Protein AF-A0A7D8Z3L3-F1 (afdb_monomer_lite)

Foldseek 3Di:
DAEEPPPPCVVQQVLHNYDHPVDPVRVVVRVVCVVPDDPVSVVVSVVSRVVSPVPDPVVVVLVVQQVVCVVVVHDRDDDPPDDDPPPPDDDPPDDDPDDDPDDDDDDDDDDDDDDD

Structure (mmCIF, N/CA/C/O backbone):
data_AF-A0A7D8Z3L3-F1
#
_entry.id   AF-A0A7D8Z3L3-F1
#
loop_
_atom_site.group_PDB
_atom_site.id
_atom_site.type_symbol
_atom_site.label_atom_id
_atom_site.label_alt_id
_atom_site.label_comp_id
_atom_site.label_asym_id
_atom_site.label_entity_id
_atom_site.label_seq_id
_atom_site.pdbx_PDB_ins_code
_atom_site.Cartn_x
_atom_site.Cartn_y
_atom_site.Cartn_z
_atom_site.occupancy
_atom_site.B_iso_or_equiv
_atom_site.auth_seq_id
_atom_site.auth_comp_id
_atom_site.auth_asym_id
_atom_site.auth_atom_id
_atom_site.pdbx_PDB_model_num
ATOM 1 N N . MET A 1 1 ? -7.131 0.716 3.204 1.00 91.62 1 MET A N 1
ATOM 2 C CA . MET A 1 1 ? -7.007 0.398 1.766 1.00 91.62 1 MET A CA 1
ATOM 3 C C . MET A 1 1 ? -6.831 -1.103 1.631 1.00 91.62 1 MET A C 1
ATOM 5 O O . MET A 1 1 ? -6.087 -1.658 2.432 1.00 91.62 1 MET A O 1
ATOM 9 N N . ILE A 1 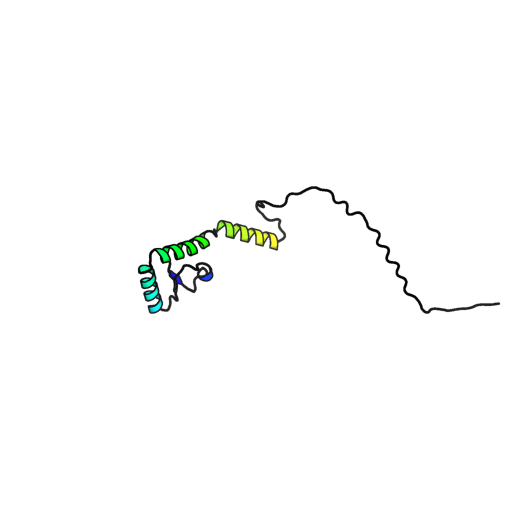2 ? -7.522 -1.738 0.685 1.00 94.25 2 ILE A N 1
ATOM 10 C CA . ILE A 1 2 ? -7.371 -3.165 0.357 1.00 94.25 2 ILE A CA 1
ATOM 11 C C . ILE A 1 2 ? -6.625 -3.237 -0.974 1.00 94.25 2 ILE A C 1
ATOM 13 O O . ILE A 1 2 ? -6.922 -2.441 -1.866 1.00 94.25 2 ILE A O 1
ATOM 17 N N . LEU A 1 3 ? -5.639 -4.121 -1.088 1.00 95.31 3 LEU A N 1
ATOM 18 C CA . LEU A 1 3 ? -4.751 -4.182 -2.243 1.00 95.31 3 LEU A CA 1
ATOM 19 C C . LEU A 1 3 ? -4.421 -5.633 -2.591 1.00 95.31 3 LEU A C 1
ATOM 21 O O . LEU A 1 3 ? -4.140 -6.435 -1.711 1.00 95.31 3 LEU A O 1
ATOM 25 N N . SER A 1 4 ? -4.441 -5.969 -3.878 1.00 95.88 4 SER A N 1
ATOM 26 C CA . SER A 1 4 ? -4.024 -7.297 -4.328 1.00 95.88 4 SER A CA 1
ATOM 27 C C . SER A 1 4 ? -2.520 -7.498 -4.133 1.00 95.88 4 SER A C 1
ATOM 29 O O . SER A 1 4 ? -1.737 -6.595 -4.427 1.00 95.88 4 SER A O 1
ATOM 31 N N . GLU A 1 5 ? -2.104 -8.695 -3.719 1.00 94.38 5 GLU A N 1
ATOM 32 C CA . GLU A 1 5 ? -0.686 -9.083 -3.662 1.00 94.38 5 GLU A CA 1
ATOM 33 C C . GLU A 1 5 ? 0.022 -8.956 -5.023 1.00 94.38 5 GLU A C 1
ATOM 35 O O . GLU A 1 5 ? 1.194 -8.584 -5.080 1.00 94.38 5 GLU A O 1
ATOM 40 N N . PHE A 1 6 ? -0.719 -9.167 -6.116 1.00 93.38 6 PHE A N 1
ATOM 41 C CA . PHE A 1 6 ? -0.222 -9.108 -7.491 1.00 93.38 6 PHE A CA 1
ATOM 42 C C . PHE A 1 6 ? -0.090 -7.679 -8.031 1.00 93.38 6 PHE A C 1
ATOM 44 O O . PHE A 1 6 ? 0.452 -7.473 -9.117 1.00 93.38 6 PHE A O 1
ATOM 51 N N . ALA A 1 7 ? -0.578 -6.672 -7.301 1.00 92.88 7 ALA A N 1
ATOM 52 C CA . ALA A 1 7 ? -0.349 -5.286 -7.673 1.00 92.88 7 ALA A CA 1
ATOM 53 C C . ALA A 1 7 ? 1.126 -4.936 -7.437 1.00 92.88 7 ALA A C 1
ATOM 55 O O . ALA A 1 7 ? 1.623 -5.102 -6.330 1.00 92.88 7 ALA A O 1
ATOM 56 N N . GLY A 1 8 ? 1.815 -4.361 -8.428 1.00 89.88 8 GLY A N 1
ATOM 57 C CA . GLY A 1 8 ? 3.230 -3.970 -8.283 1.00 89.88 8 GLY A CA 1
ATOM 58 C C . GLY A 1 8 ? 3.500 -2.977 -7.140 1.00 89.88 8 GLY A C 1
ATOM 59 O O . GLY A 1 8 ? 4.619 -2.878 -6.652 1.00 89.88 8 GLY A O 1
ATOM 60 N N . ALA A 1 9 ? 2.465 -2.279 -6.668 1.00 87.62 9 ALA A N 1
ATOM 61 C CA . ALA A 1 9 ? 2.545 -1.370 -5.530 1.00 87.62 9 ALA A CA 1
ATOM 62 C C . ALA A 1 9 ? 2.401 -2.063 -4.156 1.00 87.62 9 ALA A C 1
ATOM 64 O O . ALA A 1 9 ? 2.577 -1.404 -3.131 1.00 87.62 9 ALA A O 1
ATOM 65 N N . SER A 1 10 ? 2.092 -3.367 -4.102 1.00 89.31 10 SER A N 1
ATOM 66 C CA . SER A 1 10 ? 1.881 -4.121 -2.853 1.00 89.31 10 SER A CA 1
ATOM 67 C C . SER A 1 10 ? 3.097 -4.086 -1.930 1.00 89.31 10 SER A C 1
ATOM 69 O O . SER A 1 10 ? 2.952 -3.965 -0.716 1.00 89.31 10 SER A O 1
ATOM 71 N N . GLN A 1 11 ? 4.297 -4.075 -2.512 1.00 87.00 11 GLN A N 1
ATOM 72 C CA . GLN A 1 11 ? 5.562 -3.994 -1.783 1.00 87.00 11 GLN A CA 1
ATOM 73 C C . GLN A 1 11 ? 5.835 -2.602 -1.197 1.00 87.00 11 GLN A C 1
ATOM 75 O O . GLN A 1 11 ? 6.503 -2.484 -0.173 1.00 87.00 11 GLN A O 1
ATOM 80 N N . SER A 1 12 ? 5.324 -1.541 -1.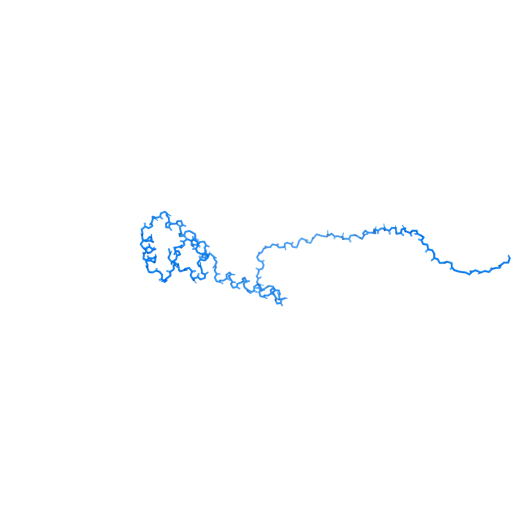823 1.00 86.81 12 SER A N 1
ATOM 81 C CA . SER A 1 12 ? 5.552 -0.158 -1.381 1.00 86.81 12 SER A CA 1
ATOM 82 C C . SER A 1 12 ? 4.478 0.340 -0.405 1.00 86.81 12 SER A C 1
ATOM 84 O O . SER A 1 12 ? 4.718 1.266 0.367 1.00 86.81 12 SER A O 1
ATOM 86 N N . LEU A 1 13 ? 3.293 -0.281 -0.395 1.00 88.81 13 LEU A N 1
ATOM 87 C CA . LEU A 1 13 ? 2.118 0.177 0.353 1.00 88.81 13 LEU A CA 1
ATOM 88 C C . LEU A 1 13 ? 1.905 -0.614 1.656 1.00 88.81 13 LEU A C 1
ATOM 90 O O . LEU A 1 13 ? 0.870 -1.252 1.860 1.00 88.81 13 LEU A O 1
ATOM 94 N N . ALA A 1 14 ? 2.857 -0.495 2.588 1.00 84.62 14 ALA A N 1
ATOM 95 C CA . ALA A 1 14 ? 2.923 -1.238 3.860 1.00 84.62 14 ALA A CA 1
ATOM 96 C C . ALA A 1 14 ? 1.780 -0.977 4.878 1.00 84.62 14 ALA A C 1
ATOM 98 O O . ALA A 1 14 ? 1.769 -1.553 5.963 1.00 84.62 14 ALA A O 1
ATOM 99 N N . GLY A 1 15 ? 0.826 -0.093 4.567 1.00 87.44 15 GLY A N 1
ATOM 100 C CA . GLY A 1 15 ? -0.382 0.159 5.372 1.00 87.44 15 GLY A CA 1
ATOM 101 C C . GLY A 1 15 ? -1.666 -0.422 4.769 1.00 87.44 15 GLY A C 1
ATOM 102 O O . GLY A 1 15 ? -2.765 -0.077 5.210 1.00 87.44 15 GLY A O 1
ATOM 103 N N . SER A 1 16 ? -1.553 -1.236 3.719 1.00 93.12 16 SER A N 1
ATOM 104 C CA . SER A 1 16 ? -2.693 -1.852 3.039 1.00 93.12 16 SER A CA 1
ATOM 105 C C . SER A 1 16 ? -2.977 -3.263 3.553 1.00 93.12 16 SER A C 1
ATOM 107 O O . SER A 1 16 ? -2.082 -3.973 4.005 1.00 93.12 16 SER A O 1
ATOM 109 N N . LEU A 1 17 ? -4.247 -3.663 3.492 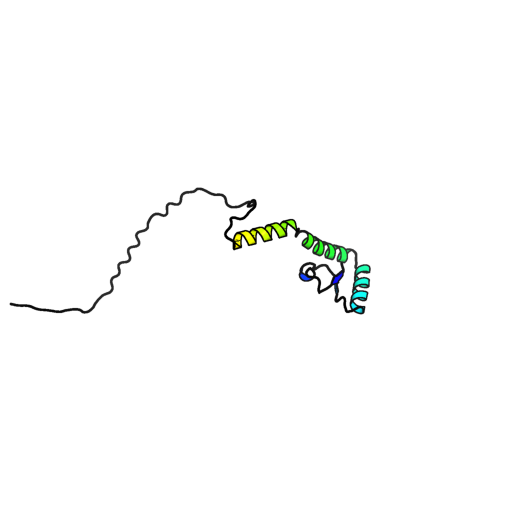1.00 94.62 17 LEU A N 1
ATOM 110 C CA . LEU A 1 17 ? -4.646 -5.054 3.680 1.00 94.62 17 LEU A CA 1
ATOM 111 C C . LEU A 1 17 ? -4.379 -5.787 2.365 1.00 94.62 17 LEU A C 1
ATOM 113 O O . LEU A 1 17 ? -5.103 -5.568 1.390 1.00 94.62 17 LEU A O 1
ATOM 117 N N . ILE A 1 18 ? -3.319 -6.593 2.342 1.00 95.12 18 ILE A N 1
ATOM 118 C CA . ILE A 1 18 ? -2.943 -7.392 1.177 1.00 95.12 18 ILE A CA 1
ATOM 119 C C . ILE A 1 18 ? -3.865 -8.604 1.071 1.00 95.12 18 ILE A C 1
ATOM 121 O O . ILE A 1 18 ? -4.063 -9.311 2.059 1.00 95.12 18 ILE A O 1
ATOM 125 N N . ILE A 1 19 ? -4.427 -8.822 -0.117 1.00 96.38 19 ILE A N 1
ATOM 126 C CA . ILE A 1 19 ? -5.333 -9.937 -0.404 1.00 96.38 19 ILE A CA 1
ATOM 127 C C . ILE A 1 19 ? -4.926 -10.690 -1.666 1.00 96.38 19 ILE A C 1
ATOM 129 O O . ILE A 1 19 ? -4.379 -10.111 -2.611 1.00 96.38 19 ILE A O 1
ATOM 133 N N . ASN A 1 20 ? -5.271 -11.970 -1.699 1.00 95.94 20 ASN A N 1
ATOM 134 C CA . ASN A 1 20 ? -5.352 -12.746 -2.921 1.00 95.94 20 ASN A CA 1
ATOM 135 C C . ASN A 1 20 ? -6.754 -12.561 -3.541 1.00 95.94 20 ASN A C 1
ATOM 137 O O . ASN A 1 20 ? -7.736 -12.996 -2.939 1.00 95.94 20 ASN A O 1
ATOM 141 N N . PRO A 1 21 ? -6.892 -11.960 -4.737 1.00 93.62 21 PRO A N 1
ATOM 142 C CA . PRO A 1 21 ? -8.196 -11.724 -5.3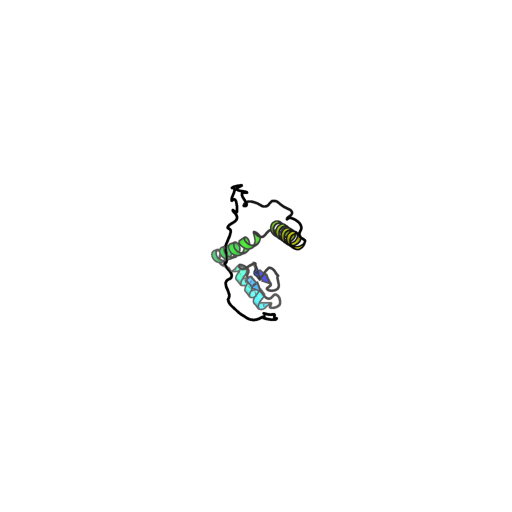61 1.00 93.62 21 PRO A CA 1
ATOM 143 C C . PRO A 1 21 ? -8.920 -13.006 -5.797 1.00 93.62 21 PRO A C 1
ATOM 145 O O . PRO A 1 21 ? -10.114 -12.959 -6.080 1.00 93.62 21 PRO A O 1
ATOM 148 N N . TRP A 1 22 ? -8.220 -14.141 -5.864 1.00 96.81 22 TRP A N 1
ATOM 149 C CA . TRP A 1 22 ? -8.804 -15.435 -6.223 1.00 96.81 22 TRP A CA 1
ATOM 150 C C . TRP A 1 22 ? -9.415 -16.162 -5.017 1.00 96.81 22 TRP A C 1
ATOM 152 O O . TRP A 1 22 ? -10.182 -17.105 -5.195 1.00 96.81 22 TRP A O 1
ATOM 162 N N . ASP A 1 23 ? -9.103 -15.715 -3.796 1.00 96.69 23 ASP A N 1
ATOM 163 C CA . ASP A 1 23 ? -9.682 -16.228 -2.558 1.00 96.69 23 ASP A CA 1
ATOM 164 C C . ASP A 1 23 ? -10.813 -15.301 -2.086 1.00 96.69 23 ASP A C 1
ATOM 166 O O . ASP A 1 23 ? -10.603 -14.245 -1.474 1.00 96.69 23 ASP A O 1
ATOM 170 N N . VAL A 1 24 ? -12.045 -15.704 -2.398 1.00 96.31 24 VAL A N 1
ATOM 171 C CA . VAL A 1 24 ? -13.259 -14.946 -2.066 1.00 96.31 24 VAL A CA 1
ATOM 172 C C . VAL A 1 24 ? -13.509 -14.855 -0.560 1.00 96.31 24 VAL A C 1
ATOM 174 O O . VAL A 1 24 ? -14.010 -13.831 -0.093 1.00 96.31 24 VAL A O 1
ATOM 177 N N . ASP A 1 25 ? -13.134 -15.877 0.212 1.00 97.00 25 ASP A N 1
ATOM 178 C CA . ASP A 1 25 ? -13.360 -15.915 1.659 1.00 97.00 25 ASP A CA 1
ATOM 179 C C . ASP A 1 25 ? -12.375 -14.987 2.381 1.00 97.00 25 ASP A C 1
ATOM 181 O O . ASP A 1 25 ? -12.772 -14.152 3.202 1.00 97.00 25 ASP A O 1
ATOM 185 N N . GLN A 1 26 ? -11.095 -15.038 1.999 1.00 95.31 26 GLN A N 1
ATOM 186 C CA . GLN A 1 26 ? -10.091 -14.092 2.485 1.00 95.31 26 GLN A CA 1
ATOM 187 C C . GLN A 1 26 ? -10.456 -12.650 2.113 1.00 95.31 26 GLN A C 1
ATOM 189 O O . GLN A 1 26 ? -10.365 -11.749 2.952 1.00 95.31 26 GLN A O 1
ATOM 194 N N . THR A 1 27 ? -10.910 -12.423 0.878 1.00 96.25 27 THR A N 1
ATOM 195 C CA . THR A 1 27 ? -11.309 -11.089 0.417 1.00 96.25 27 THR A CA 1
ATOM 196 C C . THR A 1 27 ? -12.501 -10.555 1.219 1.00 96.25 27 THR A C 1
ATOM 198 O O . THR A 1 27 ? -12.467 -9.412 1.680 1.00 96.25 27 THR A O 1
ATOM 201 N N . ALA A 1 28 ? -13.525 -11.376 1.472 1.00 96.69 28 ALA A N 1
ATOM 202 C CA . ALA A 1 28 ? -14.670 -10.991 2.298 1.00 96.69 28 ALA A CA 1
ATOM 203 C C . ALA A 1 28 ? -14.251 -10.630 3.736 1.00 96.69 28 ALA A C 1
ATOM 205 O O . ALA A 1 28 ? -14.651 -9.587 4.265 1.00 96.69 28 A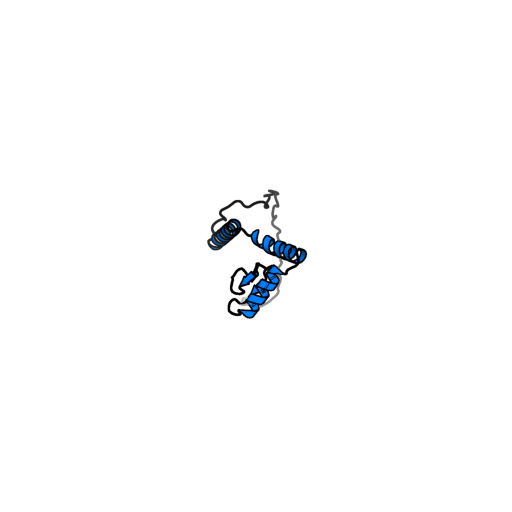LA A O 1
ATOM 206 N N . LYS A 1 29 ? -13.376 -11.439 4.348 1.00 96.31 29 LYS A N 1
ATOM 207 C CA . LYS A 1 29 ? -12.801 -11.164 5.677 1.00 96.31 29 LYS A CA 1
ATOM 208 C C . LYS A 1 29 ? -12.005 -9.861 5.702 1.00 96.31 29 LYS A C 1
ATOM 210 O O . LYS A 1 29 ? -12.107 -9.100 6.668 1.00 96.31 29 LYS A O 1
ATOM 215 N N . ALA A 1 30 ? -11.243 -9.571 4.651 1.00 95.81 30 ALA A N 1
ATOM 216 C CA . ALA A 1 30 ? -10.485 -8.331 4.534 1.00 95.81 30 ALA A CA 1
ATOM 217 C C . ALA A 1 30 ? -11.401 -7.104 4.416 1.00 95.81 30 ALA A C 1
ATOM 219 O O . ALA A 1 30 ? -11.135 -6.089 5.060 1.00 95.81 30 ALA A O 1
ATOM 220 N N . ILE A 1 31 ? -12.508 -7.199 3.668 1.00 95.81 31 ILE A N 1
ATOM 221 C CA . ILE A 1 31 ? -13.521 -6.134 3.581 1.00 95.81 31 ILE A CA 1
ATOM 222 C C . ILE A 1 31 ? -14.159 -5.885 4.950 1.00 95.81 31 ILE A C 1
ATOM 224 O O . ILE A 1 31 ? -14.204 -4.744 5.410 1.00 95.81 31 ILE A O 1
ATOM 228 N N . HIS A 1 32 ? -14.590 -6.944 5.638 1.00 96.75 32 HIS A N 1
ATOM 229 C CA . HIS A 1 32 ? -15.145 -6.831 6.986 1.00 96.75 32 HIS A CA 1
ATOM 230 C C . HIS A 1 32 ? -14.147 -6.181 7.960 1.00 96.75 32 HIS A C 1
ATOM 232 O O . HIS A 1 32 ? -14.486 -5.248 8.691 1.00 96.75 32 HIS A O 1
ATOM 238 N N . SER A 1 33 ? -12.888 -6.619 7.923 1.00 94.81 33 SER A N 1
ATOM 239 C CA . SER A 1 33 ? -11.813 -6.059 8.750 1.00 94.81 33 SER A CA 1
ATOM 240 C C . SER A 1 33 ? -11.551 -4.585 8.423 1.00 94.81 33 SER A C 1
ATOM 242 O O . SER A 1 33 ? -11.348 -3.770 9.319 1.00 94.81 33 SER A O 1
ATOM 244 N N . ALA A 1 34 ? -11.610 -4.203 7.143 1.00 94.56 34 ALA A N 1
ATOM 245 C CA . ALA A 1 34 ? -11.424 -2.821 6.716 1.00 94.56 34 ALA A CA 1
ATOM 246 C C . ALA A 1 34 ? -12.485 -1.872 7.304 1.00 94.56 34 ALA A C 1
ATOM 248 O O . ALA A 1 34 ? -12.164 -0.744 7.694 1.00 94.56 34 ALA A O 1
ATOM 249 N N . LEU A 1 35 ? -13.735 -2.338 7.379 1.00 95.25 35 LEU A N 1
ATOM 250 C CA . LEU A 1 35 ? -14.867 -1.575 7.908 1.00 95.25 35 LEU A CA 1
ATOM 251 C C . LEU A 1 35 ? -14.860 -1.500 9.441 1.00 95.25 35 LEU A C 1
ATOM 253 O O . LEU A 1 35 ? -15.214 -0.465 10.001 1.00 95.25 35 LEU A O 1
ATOM 257 N N . THR A 1 36 ? -14.404 -2.559 10.109 1.00 96.06 36 THR A N 1
ATOM 258 C CA . THR A 1 36 ? -14.389 -2.674 11.580 1.00 96.06 36 THR A CA 1
ATOM 259 C C . THR A 1 36 ? -13.113 -2.151 12.247 1.00 96.06 36 THR A C 1
ATOM 261 O O . THR A 1 36 ? -13.066 -2.037 13.470 1.00 96.06 36 THR A O 1
ATOM 264 N N . LEU A 1 37 ? -12.090 -1.780 11.466 1.00 94.12 37 LEU A N 1
ATOM 265 C CA . LEU A 1 37 ? -10.857 -1.150 11.956 1.00 94.12 37 LEU A CA 1
ATOM 266 C C . LEU A 1 37 ? -11.136 0.039 12.888 1.00 94.12 37 LEU A C 1
ATOM 268 O O . LEU A 1 37 ? -11.910 0.942 12.553 1.00 94.12 37 LEU A O 1
ATOM 272 N N . SER A 1 38 ? -10.427 0.079 14.018 1.00 96.00 38 SER A N 1
ATOM 273 C CA . SER A 1 38 ? -10.460 1.217 14.938 1.00 96.00 38 SER A CA 1
ATOM 274 C C . SER A 1 38 ? -9.942 2.491 14.257 1.00 96.00 38 SER A C 1
ATOM 276 O O . SER A 1 38 ? -9.137 2.446 13.319 1.00 96.00 38 SER A O 1
ATOM 278 N N . ALA A 1 39 ? -10.392 3.651 14.738 1.00 94.50 39 ALA A N 1
ATOM 279 C CA . ALA A 1 39 ? -9.961 4.939 14.197 1.00 94.50 39 ALA A CA 1
ATOM 280 C C . ALA A 1 39 ? -8.439 5.138 14.315 1.00 94.50 39 ALA A C 1
ATOM 282 O O . ALA A 1 39 ? -7.811 5.638 13.383 1.00 94.50 39 ALA A O 1
ATOM 283 N N . GLU A 1 40 ? -7.843 4.686 15.420 1.00 95.94 40 GLU A N 1
ATOM 284 C CA . GLU A 1 40 ? -6.404 4.780 15.662 1.00 95.94 40 GLU A CA 1
ATOM 285 C C . GLU A 1 40 ? -5.603 3.951 14.652 1.00 95.94 40 GLU A C 1
ATOM 287 O O . GLU A 1 40 ? -4.732 4.480 13.959 1.00 95.94 40 GLU A O 1
ATOM 292 N N . THR A 1 41 ? -5.931 2.666 14.494 1.00 93.56 41 THR A N 1
ATOM 293 C CA . THR A 1 41 ? -5.233 1.794 13.539 1.00 93.56 41 THR A CA 1
ATOM 294 C C . THR A 1 41 ? -5.442 2.276 12.105 1.00 93.56 41 THR A C 1
ATOM 296 O O . THR A 1 41 ? -4.518 2.240 11.291 1.00 93.56 41 THR A O 1
ATOM 299 N N . ARG A 1 42 ? -6.634 2.796 11.781 1.00 93.88 42 ARG A N 1
ATOM 300 C CA . ARG A 1 42 ? -6.908 3.400 10.472 1.00 93.88 42 ARG A CA 1
ATOM 301 C C . ARG A 1 42 ? -6.020 4.619 10.213 1.00 93.88 42 ARG A C 1
ATOM 303 O O . ARG A 1 42 ? -5.480 4.725 9.113 1.00 93.88 42 ARG A O 1
ATOM 310 N N . ALA A 1 43 ? -5.831 5.493 11.202 1.00 94.81 43 ALA A N 1
ATOM 311 C CA . ALA A 1 43 ? -4.951 6.655 11.091 1.00 94.81 43 ALA A CA 1
ATOM 312 C C . ALA A 1 43 ? -3.481 6.243 10.918 1.00 94.81 43 ALA A C 1
ATOM 314 O O . ALA A 1 43 ? -2.806 6.740 10.019 1.00 94.81 43 ALA A O 1
ATOM 315 N N . GLN A 1 44 ? -3.000 5.273 11.701 1.00 94.50 44 GLN A N 1
ATOM 316 C CA . GLN A 1 44 ? -1.640 4.737 11.570 1.00 94.50 44 GLN A CA 1
ATOM 317 C C . GLN A 1 44 ? -1.394 4.131 10.180 1.00 94.50 44 GLN A C 1
ATOM 319 O O . GLN A 1 44 ? -0.367 4.394 9.549 1.00 94.50 44 GLN A O 1
ATOM 324 N N . ASN A 1 45 ? -2.349 3.343 9.679 1.00 93.44 45 ASN A N 1
ATOM 325 C CA . ASN A 1 45 ? -2.282 2.759 8.342 1.00 93.44 45 ASN A CA 1
ATOM 326 C C . ASN A 1 45 ? -2.290 3.842 7.262 1.00 93.44 45 ASN A C 1
ATOM 328 O O . ASN A 1 45 ? -1.497 3.775 6.326 1.00 93.44 45 ASN A O 1
ATOM 332 N N . TRP A 1 46 ? -3.133 4.866 7.408 1.00 93.25 46 TRP A N 1
ATOM 333 C CA . TRP A 1 46 ? -3.172 5.991 6.480 1.00 93.25 46 TRP A CA 1
ATOM 334 C C . TRP A 1 46 ? -1.840 6.744 6.428 1.00 93.25 46 TRP A C 1
ATOM 336 O O . TRP A 1 46 ? -1.338 6.981 5.335 1.00 93.25 46 TRP A O 1
ATOM 346 N N . THR A 1 47 ? -1.209 7.028 7.570 1.00 93.50 47 THR A N 1
ATOM 347 C CA . THR A 1 47 ? 0.097 7.705 7.613 1.00 93.50 47 THR A CA 1
ATOM 348 C C . THR A 1 47 ? 1.172 6.929 6.849 1.00 93.50 47 THR A C 1
ATOM 350 O O . THR A 1 47 ? 1.933 7.515 6.078 1.00 93.50 47 THR A O 1
ATOM 353 N N . LYS A 1 48 ? 1.206 5.596 6.996 1.00 91.69 48 LYS A N 1
ATOM 354 C CA . LYS A 1 48 ? 2.129 4.728 6.242 1.00 91.69 48 LYS A CA 1
ATOM 355 C C . LYS A 1 48 ? 1.864 4.781 4.737 1.00 91.69 48 LYS A C 1
ATOM 357 O O . LYS A 1 48 ? 2.800 4.854 3.949 1.00 91.69 48 LYS A O 1
ATOM 362 N N . LEU A 1 49 ? 0.593 4.758 4.337 1.00 91.44 49 LEU A N 1
ATOM 363 C CA . LEU A 1 49 ? 0.199 4.838 2.929 1.00 91.44 49 LEU A CA 1
ATOM 364 C C . LEU A 1 49 ? 0.534 6.202 2.321 1.00 91.44 49 LEU A C 1
ATOM 366 O O . LEU A 1 49 ? 1.050 6.272 1.209 1.00 91.44 49 LEU A O 1
ATOM 370 N N . PHE A 1 50 ? 0.287 7.278 3.065 1.00 90.50 50 PHE A N 1
ATOM 371 C CA . PHE A 1 50 ? 0.527 8.642 2.614 1.00 90.50 50 PHE A CA 1
ATOM 372 C C . PHE A 1 50 ? 2.017 8.923 2.391 1.00 90.50 50 PHE A C 1
ATOM 374 O O . PHE A 1 50 ? 2.378 9.591 1.425 1.00 90.50 50 PHE A O 1
ATOM 381 N N . ALA A 1 51 ? 2.901 8.335 3.204 1.00 87.06 51 ALA A N 1
ATOM 382 C CA . ALA A 1 51 ? 4.345 8.444 3.004 1.00 87.06 51 ALA A CA 1
ATOM 383 C C . ALA A 1 51 ? 4.795 7.943 1.616 1.00 87.06 51 ALA A C 1
ATOM 385 O O . ALA A 1 51 ? 5.673 8.552 1.004 1.00 87.06 51 ALA A O 1
ATOM 386 N N . CYS A 1 52 ? 4.158 6.893 1.084 1.00 81.44 52 CYS A N 1
ATOM 387 C CA . CYS A 1 52 ? 4.462 6.354 -0.244 1.00 81.44 52 CYS A CA 1
ATOM 38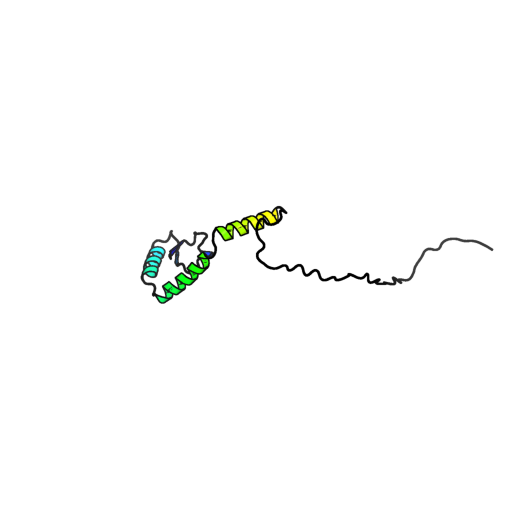8 C C . CYS A 1 52 ? 4.021 7.287 -1.390 1.00 81.44 52 CYS A C 1
ATOM 390 O O . CYS A 1 52 ? 4.613 7.259 -2.465 1.00 81.44 52 CYS A O 1
ATOM 392 N N . ILE A 1 53 ? 3.013 8.139 -1.173 1.00 79.94 53 ILE A N 1
ATOM 393 C CA . ILE A 1 53 ? 2.481 9.062 -2.195 1.00 79.94 53 ILE A CA 1
ATOM 394 C C . ILE A 1 53 ? 3.449 10.226 -2.465 1.00 79.94 53 ILE A C 1
ATOM 396 O O . ILE A 1 53 ? 3.422 10.820 -3.542 1.00 79.94 53 ILE A O 1
ATOM 400 N N . SER A 1 54 ? 4.366 10.512 -1.536 1.00 79.69 54 SER A N 1
ATOM 401 C CA . SER A 1 54 ? 5.416 11.525 -1.718 1.00 79.69 54 SER A CA 1
ATOM 402 C C . SER A 1 54 ? 6.338 11.243 -2.917 1.00 79.69 54 SER A C 1
ATOM 404 O O . SER A 1 54 ? 7.002 12.155 -3.410 1.00 79.69 54 SER A O 1
ATOM 406 N N . PHE A 1 55 ? 6.372 10.005 -3.423 1.00 83.62 55 PHE A N 1
ATOM 407 C CA . PHE A 1 55 ? 7.066 9.653 -4.660 1.00 83.62 55 PHE A CA 1
ATOM 408 C C . PHE A 1 55 ? 6.205 10.001 -5.879 1.00 83.62 55 PHE A C 1
ATOM 410 O O . PHE A 1 55 ? 5.409 9.205 -6.370 1.00 83.62 55 PHE A O 1
ATOM 417 N N . THR A 1 56 ? 6.373 11.224 -6.377 1.00 89.38 56 THR A N 1
ATOM 418 C CA . THR A 1 56 ? 5.614 11.734 -7.527 1.00 89.38 56 THR A CA 1
ATOM 419 C C . THR A 1 56 ? 6.129 11.188 -8.865 1.00 89.38 56 THR A C 1
ATOM 421 O O . THR A 1 56 ? 7.321 10.902 -9.029 1.00 89.38 56 THR A O 1
ATOM 424 N N . ALA A 1 57 ? 5.250 11.144 -9.873 1.00 90.62 57 ALA A N 1
ATOM 425 C CA . ALA A 1 57 ? 5.631 10.820 -11.252 1.00 90.62 57 ALA A CA 1
ATOM 426 C C . ALA A 1 57 ? 6.698 11.783 -11.807 1.00 90.62 57 ALA A C 1
ATOM 428 O O . ALA A 1 57 ? 7.579 11.364 -12.554 1.00 90.62 57 ALA A O 1
ATOM 429 N N . GLN A 1 58 ? 6.673 13.056 -11.387 1.00 91.88 58 GLN A N 1
ATOM 430 C CA . GLN A 1 58 ? 7.695 14.041 -11.745 1.00 91.88 58 GLN A CA 1
ATOM 431 C C . GLN A 1 58 ? 9.073 13.644 -11.202 1.00 91.88 58 GLN A C 1
ATOM 433 O O . GLN A 1 58 ? 10.044 13.618 -11.957 1.00 91.88 58 GLN A O 1
ATOM 438 N N . SER A 1 59 ? 9.170 13.329 -9.903 1.00 89.25 59 SER A N 1
ATOM 439 C CA . SER A 1 59 ? 10.440 12.895 -9.306 1.00 89.25 59 SER A CA 1
ATOM 440 C C . SER A 1 59 ? 10.961 11.620 -9.960 1.00 89.25 59 SER A C 1
ATOM 442 O O . SER A 1 59 ? 12.149 11.536 -10.258 1.00 89.25 59 SER A O 1
ATOM 444 N N . TRP A 1 60 ? 10.072 10.670 -10.264 1.00 91.88 60 TRP A N 1
ATOM 445 C CA . TRP A 1 60 ? 10.441 9.448 -10.972 1.00 91.88 60 TRP A CA 1
ATOM 446 C C . TRP A 1 60 ? 10.974 9.735 -12.384 1.00 91.88 60 TRP A C 1
ATOM 448 O O . TRP A 1 60 ? 12.037 9.234 -12.744 1.00 91.88 60 TRP A O 1
ATOM 458 N N . GLY A 1 61 ? 10.298 10.590 -13.159 1.00 94.69 61 GLY A N 1
ATOM 459 C CA . GLY A 1 61 ? 10.717 10.943 -14.518 1.00 94.69 61 GLY A CA 1
ATOM 460 C C . GLY A 1 61 ? 12.074 11.650 -14.557 1.00 94.69 61 GLY A C 1
ATOM 461 O O . GLY A 1 61 ? 12.919 11.324 -15.389 1.00 94.69 61 GLY A O 1
ATOM 462 N N . LEU A 1 62 ? 12.327 12.564 -13.614 1.00 93.19 62 LEU A N 1
ATOM 463 C CA . LEU A 1 62 ? 13.633 13.213 -13.469 1.00 93.19 62 LEU A CA 1
ATOM 464 C C . LEU A 1 62 ? 14.730 12.205 -13.107 1.00 93.19 62 LEU A C 1
ATOM 466 O O . LEU A 1 62 ? 15.803 12.231 -13.705 1.00 93.19 62 LEU A O 1
ATOM 470 N N . SER A 1 63 ? 14.470 11.297 -12.163 1.00 91.81 63 SER A N 1
ATOM 471 C CA . SER A 1 63 ? 15.410 10.226 -11.813 1.00 91.81 63 SER A CA 1
ATOM 472 C C . SER A 1 63 ? 15.712 9.314 -13.004 1.00 91.81 63 SER A C 1
ATOM 474 O O . SER A 1 63 ? 16.876 9.001 -13.244 1.00 91.81 63 SER A O 1
ATOM 476 N N . PHE A 1 64 ? 14.695 8.944 -13.783 1.00 93.06 64 PHE A N 1
ATOM 477 C CA . PHE A 1 64 ? 14.850 8.119 -14.979 1.00 93.06 64 PHE A CA 1
ATOM 478 C C . PHE A 1 64 ? 15.719 8.801 -16.045 1.00 93.06 64 PHE A C 1
ATOM 480 O O . PHE A 1 64 ? 16.680 8.206 -16.532 1.00 93.06 64 PHE A O 1
ATOM 487 N N . LEU A 1 65 ? 15.435 10.066 -16.370 1.00 93.56 65 LEU A N 1
ATOM 488 C CA . LEU A 1 65 ? 16.217 10.832 -17.347 1.00 93.56 65 LEU A CA 1
ATOM 489 C C . LEU A 1 65 ? 17.663 11.052 -16.888 1.00 93.56 65 LEU A C 1
ATOM 491 O O . LEU A 1 65 ? 18.587 10.967 -17.695 1.00 93.56 65 LEU A O 1
ATOM 495 N N . ASN A 1 66 ? 17.877 11.294 -15.594 1.00 92.31 66 ASN A N 1
ATOM 496 C CA . ASN A 1 66 ? 19.220 11.430 -15.035 1.00 92.31 66 ASN A CA 1
ATOM 497 C C . ASN A 1 66 ? 20.031 10.135 -15.176 1.00 92.31 66 ASN A C 1
ATOM 499 O O . ASN A 1 66 ? 21.195 10.192 -15.578 1.00 92.31 66 ASN A O 1
ATOM 503 N N . GLU A 1 67 ? 19.428 8.976 -14.897 1.00 93.31 67 GLU A N 1
ATOM 504 C CA . GLU A 1 67 ? 20.109 7.684 -15.048 1.00 93.31 67 GLU A CA 1
ATOM 505 C C . GLU A 1 67 ? 20.357 7.338 -16.526 1.00 93.31 67 GLU A C 1
ATOM 507 O O . GLU A 1 67 ? 21.411 6.796 -16.875 1.00 93.31 67 GLU A O 1
ATOM 512 N N . LEU A 1 68 ? 19.442 7.728 -17.420 1.00 94.31 68 LEU A N 1
ATOM 513 C CA . LEU A 1 68 ? 19.611 7.575 -18.864 1.00 94.31 68 LEU A CA 1
ATOM 514 C C . LEU A 1 68 ? 20.778 8.423 -19.392 1.00 94.31 68 LEU A C 1
ATOM 516 O O . LEU A 1 68 ? 21.639 7.916 -20.115 1.00 94.31 68 LEU A O 1
ATOM 520 N N . ASN A 1 69 ? 20.858 9.696 -18.997 1.00 92.94 69 ASN A N 1
ATOM 521 C CA . ASN A 1 69 ? 21.951 10.588 -19.395 1.00 92.94 69 ASN A CA 1
ATOM 522 C C . ASN A 1 69 ? 23.298 10.097 -18.858 1.00 92.94 69 ASN A C 1
ATOM 524 O O . ASN A 1 69 ? 24.289 10.073 -19.588 1.00 92.94 69 ASN A O 1
ATOM 528 N N . ARG A 1 70 ? 23.321 9.616 -17.610 1.00 90.56 70 ARG A N 1
ATOM 529 C CA . ARG A 1 70 ? 24.507 9.002 -17.005 1.00 90.56 70 ARG A CA 1
ATOM 530 C C . ARG A 1 70 ? 24.983 7.781 -17.794 1.00 90.56 70 ARG A C 1
ATOM 532 O O . ARG A 1 70 ? 26.181 7.639 -18.019 1.00 90.56 70 ARG A O 1
ATOM 539 N N . SER A 1 71 ? 24.055 6.928 -18.223 1.00 90.94 71 SER A N 1
ATOM 540 C CA . SER A 1 71 ? 24.359 5.704 -18.979 1.00 90.94 71 SER A CA 1
ATOM 541 C C . SER A 1 71 ? 24.829 5.985 -20.410 1.00 90.94 71 SER A C 1
ATOM 543 O O . SER A 1 71 ? 25.622 5.228 -20.961 1.00 90.94 71 SER A O 1
ATOM 545 N N . THR A 1 72 ? 24.368 7.085 -21.008 1.00 89.69 72 THR A N 1
ATOM 546 C CA . THR A 1 72 ? 24.703 7.501 -22.385 1.00 89.69 72 THR A CA 1
ATOM 547 C C . THR A 1 72 ? 25.890 8.469 -22.467 1.00 89.69 72 THR A C 1
ATOM 549 O O . THR A 1 72 ? 26.265 8.902 -23.556 1.00 89.69 72 THR A O 1
ATOM 552 N N . GLY A 1 73 ? 26.501 8.822 -21.331 1.00 80.56 73 GLY A N 1
ATOM 553 C CA . GLY A 1 73 ? 27.644 9.739 -21.262 1.00 80.56 73 GLY A CA 1
ATOM 554 C C . GLY A 1 73 ? 27.298 11.209 -21.526 1.00 80.56 73 GLY A C 1
ATOM 555 O O . GLY A 1 73 ? 28.201 12.034 -21.664 1.00 80.56 73 GLY A O 1
ATOM 556 N N . HIS A 1 74 ? 26.010 11.556 -21.587 1.00 72.94 74 HIS A N 1
ATOM 557 C CA . HIS A 1 74 ? 25.556 12.942 -21.641 1.00 72.94 74 HIS A CA 1
ATOM 558 C C . HIS A 1 74 ? 25.586 13.575 -20.244 1.00 72.94 74 HIS A C 1
ATOM 560 O O . HIS A 1 74 ? 25.284 12.937 -19.234 1.00 72.94 74 HIS A O 1
ATOM 566 N N . ALA A 1 75 ? 25.939 14.862 -20.172 1.00 65.19 75 ALA A N 1
ATOM 567 C CA . ALA A 1 75 ? 25.831 15.617 -18.927 1.00 65.19 75 ALA A CA 1
ATOM 568 C C . ALA A 1 75 ? 24.358 15.638 -18.453 1.00 65.19 75 ALA A C 1
ATOM 570 O O . ALA A 1 75 ? 23.453 15.728 -19.288 1.00 65.19 75 ALA A O 1
ATOM 571 N N . PRO A 1 76 ? 24.083 15.532 -17.138 1.00 62.38 76 PRO A N 1
ATOM 572 C CA . PRO A 1 76 ? 22.715 15.461 -16.625 1.00 62.38 76 PRO A CA 1
ATOM 573 C C . PRO A 1 76 ? 21.907 16.700 -17.039 1.00 62.38 76 PRO A C 1
ATOM 575 O O . PRO A 1 76 ? 22.388 17.830 -16.942 1.00 62.38 76 PRO A O 1
ATOM 578 N N . ALA A 1 77 ? 20.678 16.484 -17.511 1.00 64.81 77 ALA A N 1
ATOM 579 C CA . ALA A 1 77 ? 19.806 17.544 -18.005 1.00 64.81 77 ALA A CA 1
ATOM 580 C C . ALA A 1 77 ? 18.920 18.055 -16.856 1.00 64.81 77 ALA A C 1
ATOM 582 O O . ALA A 1 77 ? 17.808 17.574 -16.668 1.00 64.81 77 ALA A O 1
ATOM 583 N N . GLY A 1 78 ? 19.416 19.006 -16.056 1.00 63.50 78 GLY A N 1
ATOM 584 C CA . GLY A 1 78 ? 18.605 19.692 -15.037 1.00 63.50 78 GLY A CA 1
ATOM 585 C C . GLY A 1 78 ? 19.374 20.107 -13.779 1.00 63.50 78 GLY A C 1
ATOM 586 O O . GLY A 1 78 ? 20.450 19.570 -13.514 1.00 63.50 78 GLY A O 1
ATOM 587 N N . PRO A 1 79 ? 18.870 21.100 -13.016 1.00 53.78 79 PRO A N 1
ATOM 588 C CA . PRO A 1 79 ? 19.673 21.825 -12.044 1.00 53.78 79 PRO A CA 1
ATOM 589 C C . PRO A 1 79 ? 20.086 20.919 -10.888 1.00 53.78 79 PRO A C 1
ATOM 591 O O . PRO A 1 79 ? 19.262 20.401 -10.136 1.00 53.78 79 PRO A O 1
ATOM 594 N N . VAL A 1 80 ? 21.401 20.781 -10.741 1.00 62.00 80 VAL A N 1
ATOM 595 C CA . VAL A 1 80 ? 22.067 20.198 -9.580 1.00 62.00 80 VAL A CA 1
ATOM 596 C C . VAL A 1 80 ? 21.737 21.079 -8.374 1.00 62.00 80 VAL A C 1
ATOM 598 O O . VAL A 1 80 ? 22.419 22.069 -8.104 1.00 62.00 80 VAL A O 1
ATOM 601 N N . LEU A 1 81 ? 20.648 20.771 -7.671 1.00 52.91 81 LEU A N 1
ATOM 602 C CA . LEU A 1 81 ? 20.300 21.451 -6.431 1.00 52.91 81 LEU A CA 1
ATOM 603 C C . LEU A 1 81 ? 21.323 21.068 -5.354 1.00 52.91 81 LEU A C 1
ATOM 605 O O . LEU A 1 81 ? 21.279 19.995 -4.767 1.00 52.91 81 LEU A O 1
ATOM 609 N N . ALA A 1 82 ? 22.239 22.021 -5.160 1.00 48.81 82 ALA A N 1
ATOM 610 C CA . ALA A 1 82 ? 23.125 22.265 -4.028 1.00 48.81 82 ALA A CA 1
ATOM 611 C C . ALA A 1 82 ? 24.179 21.195 -3.686 1.00 48.81 82 ALA A C 1
ATOM 613 O O . ALA A 1 82 ? 23.893 20.170 -3.080 1.00 48.81 82 ALA A O 1
ATOM 614 N N . GLY A 1 83 ? 25.456 21.544 -3.920 1.00 47.75 83 GLY A N 1
ATOM 615 C CA . GLY A 1 83 ? 26.525 21.028 -3.060 1.00 47.75 83 GLY A CA 1
ATOM 616 C C . GLY A 1 83 ? 27.887 20.709 -3.669 1.00 47.75 83 GLY A C 1
ATOM 617 O O . GLY A 1 83 ? 28.523 19.765 -3.215 1.00 47.75 83 GLY A O 1
ATOM 618 N N . ARG A 1 84 ? 28.423 21.483 -4.621 1.00 47.59 84 ARG A N 1
ATOM 619 C CA . ARG A 1 84 ? 29.891 21.518 -4.774 1.00 47.59 84 ARG A CA 1
ATOM 620 C C . ARG A 1 84 ? 30.394 22.943 -4.943 1.00 47.59 84 ARG A C 1
ATOM 622 O O . ARG A 1 84 ? 30.572 23.440 -6.051 1.00 47.59 84 ARG A O 1
ATOM 629 N N . ARG A 1 85 ? 30.635 23.597 -3.803 1.00 43.81 85 ARG A N 1
ATOM 630 C CA . ARG A 1 85 ? 31.442 24.818 -3.717 1.00 43.81 85 ARG A CA 1
ATOM 631 C C . ARG A 1 85 ? 32.775 24.535 -4.415 1.00 43.81 85 ARG A C 1
ATOM 633 O O . ARG A 1 85 ? 33.560 23.726 -3.928 1.00 43.81 85 ARG A O 1
ATOM 640 N N . LYS A 1 86 ? 33.041 25.193 -5.545 1.00 49.09 86 LYS A N 1
ATOM 641 C CA . LYS A 1 86 ? 34.411 25.362 -6.035 1.00 49.09 86 LYS A CA 1
ATOM 642 C C . LYS A 1 86 ? 35.108 26.316 -5.066 1.00 49.09 86 LYS A C 1
ATOM 644 O O . LYS A 1 86 ? 35.111 27.522 -5.276 1.00 49.09 86 LYS A O 1
ATOM 649 N N . SER A 1 87 ? 35.666 25.790 -3.979 1.00 43.91 87 SER A N 1
ATOM 650 C CA . SER A 1 87 ? 36.750 26.484 -3.293 1.00 43.91 87 SER A CA 1
ATOM 651 C C . SER A 1 87 ? 37.974 26.361 -4.192 1.00 43.91 87 SER A C 1
ATOM 653 O O . SER A 1 87 ? 38.678 25.352 -4.175 1.00 43.91 87 SER A O 1
ATOM 655 N N . GLY A 1 88 ? 38.186 27.378 -5.025 1.00 51.34 88 GLY A N 1
ATOM 656 C CA . GLY A 1 88 ? 39.507 27.679 -5.548 1.00 51.34 88 GLY A CA 1
ATOM 657 C C . GLY A 1 88 ? 40.402 28.022 -4.364 1.00 51.34 88 GLY A C 1
ATOM 658 O O . GLY A 1 88 ? 40.457 29.165 -3.933 1.00 51.34 88 GLY A O 1
ATOM 659 N N . ALA A 1 89 ? 41.045 27.006 -3.805 1.00 50.56 89 ALA A N 1
ATOM 660 C CA . ALA A 1 89 ? 42.175 27.151 -2.913 1.00 50.56 89 ALA A CA 1
ATOM 661 C C . ALA A 1 89 ? 43.264 26.230 -3.453 1.00 50.56 89 ALA A C 1
ATOM 663 O O . ALA A 1 89 ? 43.139 25.006 -3.460 1.00 50.56 89 ALA A O 1
ATOM 664 N N . SER A 1 90 ? 44.279 26.890 -4.000 1.00 56.00 90 SER A N 1
ATOM 665 C CA . SER A 1 90 ? 45.583 26.367 -4.373 1.00 56.00 90 SER A CA 1
ATOM 666 C C . SER A 1 90 ? 46.057 25.257 -3.435 1.00 56.00 90 SER A C 1
ATOM 668 O O . SER A 1 90 ? 46.214 25.487 -2.240 1.00 56.00 90 SER A O 1
ATOM 670 N N . LEU A 1 91 ? 46.351 24.084 -3.996 1.00 54.59 91 LEU A N 1
ATOM 671 C CA . LEU A 1 91 ? 47.357 23.185 -3.444 1.00 54.59 91 LEU A CA 1
ATOM 672 C C . LEU A 1 91 ? 48.252 22.728 -4.593 1.00 54.59 91 LEU A C 1
ATOM 674 O O . LEU A 1 91 ? 47.972 21.780 -5.327 1.00 54.59 91 LEU A O 1
ATOM 678 N N . SER A 1 92 ? 49.331 23.488 -4.739 1.00 53.66 92 SER A N 1
ATOM 679 C CA . SER A 1 92 ? 50.580 23.121 -5.384 1.00 53.66 92 SER A CA 1
ATOM 680 C C . SER A 1 92 ? 50.981 21.696 -4.998 1.00 53.66 92 SER A C 1
ATOM 682 O O . SER A 1 92 ? 51.435 21.427 -3.887 1.00 53.66 92 SER A O 1
ATOM 684 N N . ARG A 1 93 ? 50.845 20.757 -5.938 1.00 53.69 93 ARG A N 1
ATOM 685 C CA . ARG A 1 93 ? 51.451 19.433 -5.808 1.00 53.69 93 ARG A CA 1
ATOM 686 C C . ARG A 1 93 ? 52.931 19.577 -6.165 1.00 53.69 93 ARG A C 1
ATOM 688 O O . ARG A 1 93 ? 53.326 19.448 -7.320 1.00 53.69 93 ARG A O 1
ATOM 695 N N . THR A 1 94 ? 53.722 19.962 -5.168 1.00 54.25 94 THR A N 1
ATOM 696 C CA . THR A 1 94 ? 55.179 20.033 -5.256 1.00 54.25 94 THR A CA 1
ATOM 697 C C . THR A 1 94 ? 55.736 18.635 -5.523 1.00 54.25 94 THR A C 1
ATOM 699 O O . THR A 1 94 ? 55.289 17.631 -4.970 1.00 54.25 94 THR A O 1
ATOM 702 N N . SER A 1 95 ? 56.689 18.561 -6.447 1.00 51.03 95 SER A N 1
ATOM 703 C CA . SER A 1 95 ? 57.372 17.334 -6.831 1.00 51.03 95 SER A CA 1
ATOM 704 C C . SER A 1 95 ? 58.295 16.868 -5.703 1.00 51.03 95 SER A C 1
ATOM 706 O O . SER A 1 95 ? 59.350 17.464 -5.473 1.00 51.03 95 SER A O 1
ATOM 708 N N . SER A 1 96 ? 57.953 15.776 -5.027 1.00 48.31 96 SER A N 1
ATOM 709 C CA . SER A 1 96 ? 58.896 15.091 -4.145 1.00 48.31 96 SER A CA 1
ATOM 710 C C . SER A 1 96 ? 59.719 14.095 -4.958 1.00 48.31 96 SER A C 1
ATOM 712 O O . SER A 1 96 ? 59.241 13.030 -5.343 1.00 48.31 96 SER A O 1
ATOM 714 N N . LYS A 1 97 ? 60.985 14.451 -5.213 1.00 50.56 97 LYS A N 1
ATOM 715 C CA . LYS A 1 97 ? 62.045 13.503 -5.575 1.00 50.56 97 LYS A CA 1
ATOM 716 C C . LYS A 1 97 ? 62.135 12.435 -4.477 1.00 50.56 97 LYS A C 1
ATOM 718 O O . LYS A 1 97 ? 62.683 12.701 -3.412 1.00 50.56 97 LYS A O 1
ATOM 723 N N . ALA A 1 98 ? 61.633 11.233 -4.741 1.00 48.06 98 ALA A N 1
ATOM 724 C CA . ALA A 1 98 ? 61.903 10.056 -3.923 1.00 48.06 98 ALA A CA 1
ATOM 725 C C . ALA A 1 98 ? 63.022 9.245 -4.587 1.00 48.06 98 ALA A C 1
ATOM 727 O O . ALA A 1 98 ? 62.825 8.536 -5.571 1.00 48.06 98 ALA A O 1
ATOM 728 N N . SER A 1 99 ? 64.228 9.424 -4.055 1.00 52.66 99 SER A N 1
ATOM 729 C CA . SER A 1 99 ? 65.423 8.658 -4.388 1.00 52.66 99 SER A CA 1
ATOM 730 C C . SER A 1 99 ? 65.282 7.246 -3.817 1.00 52.66 99 SER A C 1
ATOM 732 O O . SER A 1 99 ? 65.290 7.075 -2.601 1.00 52.66 99 SER A O 1
ATOM 734 N N . ILE A 1 100 ? 65.150 6.231 -4.673 1.00 53.06 100 ILE A N 1
ATOM 735 C CA . ILE A 1 100 ? 65.295 4.826 -4.272 1.00 53.06 100 ILE A CA 1
ATOM 736 C C . ILE A 1 100 ? 66.517 4.259 -4.985 1.00 53.06 100 ILE A C 1
ATOM 738 O O . ILE A 1 100 ? 66.515 3.893 -6.159 1.00 53.06 100 ILE A O 1
ATOM 742 N N . LYS A 1 101 ? 67.596 4.246 -4.207 1.00 47.84 101 LYS A N 1
ATOM 743 C CA . LYS A 1 101 ? 68.906 3.671 -4.477 1.00 47.84 101 LYS A CA 1
ATOM 744 C C . LYS A 1 101 ? 68.749 2.157 -4.641 1.00 47.84 101 LYS A C 1
ATOM 746 O O . LYS A 1 101 ? 68.725 1.421 -3.659 1.00 47.84 101 LYS A O 1
ATOM 751 N N . ARG A 1 102 ? 68.618 1.683 -5.880 1.00 42.81 102 ARG A N 1
ATOM 752 C CA . ARG A 1 102 ? 68.581 0.249 -6.187 1.00 42.81 102 ARG A CA 1
ATOM 753 C C . ARG A 1 102 ? 70.019 -0.279 -6.171 1.00 42.81 102 ARG A C 1
ATOM 755 O O . ARG A 1 102 ? 70.750 -0.154 -7.145 1.00 42.81 102 ARG A O 1
ATOM 762 N N . ARG A 1 103 ? 70.444 -0.802 -5.020 1.00 40.81 103 ARG A N 1
ATOM 763 C CA . ARG A 1 103 ? 71.690 -1.556 -4.858 1.00 40.81 103 ARG A CA 1
ATOM 764 C C . ARG A 1 103 ? 71.294 -3.019 -4.672 1.00 40.81 103 ARG A C 1
ATOM 766 O O . ARG A 1 103 ? 70.853 -3.389 -3.593 1.00 40.81 103 ARG A O 1
ATOM 773 N N . TYR A 1 104 ? 71.423 -3.815 -5.728 1.00 39.72 104 TYR A N 1
ATOM 774 C CA . TYR A 1 104 ? 71.537 -5.264 -5.606 1.00 39.72 104 TYR A CA 1
ATOM 775 C C . TYR A 1 104 ? 72.765 -5.711 -6.393 1.00 39.72 104 TYR A C 1
ATOM 777 O O . TYR A 1 104 ? 73.026 -5.260 -7.505 1.00 39.72 104 TYR A O 1
ATOM 785 N N . THR A 1 105 ? 73.561 -6.496 -5.694 1.00 45.66 105 THR A N 1
ATOM 786 C CA . THR A 1 105 ? 74.903 -6.999 -5.962 1.00 45.66 105 THR A CA 1
ATOM 787 C C . THR A 1 105 ? 74.905 -8.211 -6.892 1.00 45.66 105 THR A C 1
ATOM 789 O O . THR A 1 105 ? 73.999 -9.023 -6.762 1.00 45.66 105 THR A O 1
ATOM 792 N N . LEU A 1 106 ? 75.980 -8.328 -7.697 1.00 40.09 106 LEU A N 1
ATOM 793 C CA . LEU A 1 106 ? 76.601 -9.522 -8.320 1.00 40.09 106 LEU A CA 1
ATOM 794 C C . LEU A 1 106 ? 75.662 -10.510 -9.065 1.00 40.09 106 LEU A C 1
ATOM 796 O O . LEU A 1 106 ? 74.694 -11.005 -8.515 1.00 40.09 106 LEU A O 1
ATOM 800 N N . ASN A 1 107 ? 75.931 -10.948 -10.297 1.00 36.94 107 ASN A N 1
ATOM 801 C CA . ASN A 1 107 ? 77.197 -11.511 -10.756 1.00 36.94 107 ASN A CA 1
ATOM 802 C C . ASN A 1 107 ? 77.199 -11.744 -12.289 1.00 36.94 107 ASN A C 1
ATOM 804 O O . ASN A 1 107 ? 76.145 -11.788 -12.916 1.00 36.94 107 ASN A O 1
ATOM 808 N N . SER A 1 108 ? 78.406 -12.000 -12.805 1.00 43.19 108 SER A N 1
ATOM 809 C CA . SER A 1 108 ? 78.777 -12.724 -14.036 1.00 43.19 108 SER A CA 1
ATOM 810 C C . SER A 1 108 ? 78.524 -12.096 -15.415 1.00 43.19 108 SER A C 1
ATOM 812 O O . SER A 1 108 ? 77.477 -12.304 -16.020 1.00 43.19 108 SER A O 1
ATOM 814 N N . SER A 1 109 ? 79.588 -11.510 -15.979 1.00 43.94 109 SER A N 1
ATOM 815 C CA . SER A 1 109 ? 80.048 -11.824 -17.345 1.00 43.94 109 SER A CA 1
ATOM 816 C C . SER A 1 109 ? 81.463 -11.268 -17.582 1.00 43.94 109 SER A C 1
ATOM 818 O O . SER A 1 109 ? 81.631 -10.104 -17.940 1.00 43.94 109 SER A O 1
ATOM 820 N N . THR A 1 110 ? 82.493 -12.091 -17.382 1.00 57.12 110 THR A N 1
ATOM 821 C CA . THR A 1 110 ? 83.780 -11.951 -18.089 1.00 57.12 110 THR A CA 1
ATOM 822 C C . THR A 1 110 ? 83.586 -12.426 -19.530 1.00 57.12 110 THR A C 1
ATOM 824 O O . THR A 1 110 ? 82.856 -13.395 -19.753 1.00 57.12 110 THR A O 1
ATOM 827 N N . PRO A 1 111 ? 84.232 -11.779 -20.515 1.00 47.72 111 PRO A N 1
ATOM 828 C CA . PRO A 1 111 ? 85.377 -12.461 -21.124 1.00 47.72 111 PRO A CA 1
ATOM 829 C C . PRO A 1 111 ? 86.515 -11.543 -21.622 1.00 47.72 111 PRO A C 1
ATOM 831 O O . PRO A 1 111 ? 86.333 -10.348 -21.815 1.00 47.72 111 PRO A O 1
ATOM 834 N N . ALA A 1 112 ? 87.636 -12.216 -21.927 1.00 39.09 112 ALA A N 1
ATOM 835 C CA . ALA A 1 112 ? 88.753 -11.838 -22.811 1.00 39.09 112 ALA A CA 1
ATOM 836 C C . ALA A 1 112 ? 89.766 -10.808 -22.255 1.00 39.09 112 ALA A C 1
ATOM 838 O O . ALA A 1 112 ? 89.402 -9.683 -21.950 1.00 39.09 112 ALA A O 1
ATOM 839 N N . LYS A 1 113 ? 90.999 -11.246 -21.918 1.00 36.97 113 LYS A N 1
ATOM 840 C CA . LYS A 1 113 ? 92.222 -11.313 -22.778 1.00 36.97 113 LYS A CA 1
ATOM 841 C C . LYS A 1 113 ? 92.733 -9.889 -23.102 1.00 36.97 113 LYS A C 1
ATOM 843 O O . LYS A 1 113 ? 91.926 -9.055 -23.476 1.00 36.97 113 LYS A O 1
ATOM 848 N N . THR A 1 114 ? 93.997 -9.508 -22.891 1.00 45.09 114 THR A N 1
ATOM 849 C CA . THR A 1 114 ? 95.267 -10.083 -23.397 1.00 45.09 114 THR A CA 1
ATOM 850 C C . THR A 1 114 ? 96.464 -9.370 -22.724 1.00 45.09 114 THR A C 1
ATOM 852 O O . THR A 1 114 ? 96.327 -8.186 -22.437 1.00 45.09 114 THR A O 1
ATOM 855 N N . GLU A 1 115 ? 97.575 -10.108 -22.533 1.00 36.62 115 GLU A N 1
ATOM 856 C CA . GLU A 1 115 ? 99.014 -9.767 -22.760 1.00 36.62 115 GLU A CA 1
ATOM 857 C C . GLU A 1 115 ? 99.579 -8.451 -22.168 1.00 36.62 115 GLU A C 1
ATOM 859 O O . GLU A 1 115 ? 98.973 -7.396 -22.283 1.00 36.62 115 GLU A O 1
ATOM 864 N N . THR A 1 116 ? 100.735 -8.399 -21.499 1.00 41.38 116 THR A N 1
ATOM 865 C CA . THR A 1 116 ? 102.053 -9.051 -21.685 1.00 41.38 116 THR A CA 1
ATOM 866 C C . THR A 1 116 ? 102.777 -9.250 -20.357 1.00 41.38 116 THR A C 1
ATOM 868 O O . THR A 1 116 ? 102.612 -8.366 -19.485 1.00 41.38 116 THR A O 1
#

Organism: Vanrija humicola (NCBI:txid5417)

InterPro domains:
  IPR001830 Glycosyl transferase, family 20 [PF00982] (1-69)
  IPR001830 Glycosyl transferase, family 20 [PTHR10788] (1-76)

pLDDT: mean 76.52, std 21.37, range [36.62, 97.0]

Secondary structure (DSSP, 8-state):
-EEETTSTTTTT-TTSEEE-TT-HHHHHHHHHHHHH--HHHHHHHHHHHHHHHTS-HHHHHHHHHHHHHHHHTPPPSS---S----------------------------------

Radius of gyration: 35.19 Å; chains: 1; bounding box: 117×44×39 Å

Sequence (116 aa):
MILSEFAGASQSLAGSLIINPWDVDQTAKAIHSALTLSAETRAQNWTKLFACISFTAQSWGLSFLNELNRSTGHAPAGPVLAGRRKSGASLSRTSSKASIKRRYTLNSSTPAKTET